Protein AF-I3UFJ5-F1 (afdb_monomer_lite)

pLDDT: mean 96.89, std 2.21, range [83.12, 98.62]

Organism: Advenella kashmirensis (strain DSM 17095 / LMG 22695 / WT001) (NCBI:txid1036672)

Foldseek 3Di:
DLVPDDPVVNVVVVVVVVVVVVVVVVVVVVVVVVVVVVCVVVVDDDDDDDLVVQQVVVVVVLVVQVVQLVPDVVSVVVSVVVVVVCVVVVSYD

Radius of gyration: 19.24 Å; chains: 1; bounding box: 40×33×44 Å

Sequence (93 aa):
MWDKLDPETQKILEQSVKDFGQDLAAKLQQADAAVAQKLEARGVQVIDWSAADRKKFRTAAIAVWQKYGDKNDLSRRAVDGQVQFLRSKGLIE

InterPro domains:
  IPR018389 TRAP transporter solute receptor DctP [PF03480] (1-68)
  IPR038404 TRAP transporter solute receptor DctP superfamily [G3DSA:3.40.190.170] (1-93)

Secondary structure (DSSP, 8-state):
-GGGS-HHHHHHHHHHHHHHHHHHHHHHHHHHHHHHHHHHHTTPPP----HHHHHHHHHHHHHHHHHHHTT-HHHHHHHHHHHHHHHHTTS--

Structure (mmCIF, N/CA/C/O backbone):
data_AF-I3UFJ5-F1
#
_entry.id   AF-I3UFJ5-F1
#
loop_
_atom_site.group_PDB
_atom_site.id
_atom_site.type_symbol
_atom_site.label_atom_id
_atom_site.label_alt_id
_atom_site.label_comp_id
_atom_site.label_asym_id
_atom_site.label_entity_id
_atom_site.label_seq_id
_atom_site.pdbx_PDB_ins_code
_atom_site.Cartn_x
_atom_site.Cartn_y
_atom_site.Cartn_z
_atom_site.occupancy
_atom_site.B_iso_or_equiv
_atom_site.auth_seq_id
_atom_site.auth_comp_id
_atom_site.auth_asym_id
_atom_site.auth_atom_id
_atom_site.pdbx_PDB_model_num
ATOM 1 N N . MET A 1 1 ? 7.876 6.881 -24.749 1.00 83.12 1 MET A N 1
ATOM 2 C CA . MET A 1 1 ? 8.291 8.164 -24.132 1.00 83.12 1 MET A CA 1
ATOM 3 C C . MET A 1 1 ? 9.342 7.924 -23.055 1.00 83.12 1 MET A C 1
ATOM 5 O O . MET A 1 1 ? 10.322 8.643 -23.072 1.00 83.12 1 MET A O 1
ATOM 9 N N . TRP A 1 2 ? 9.210 6.877 -22.228 1.00 95.19 2 TRP A N 1
ATOM 10 C CA . TRP A 1 2 ? 10.257 6.408 -21.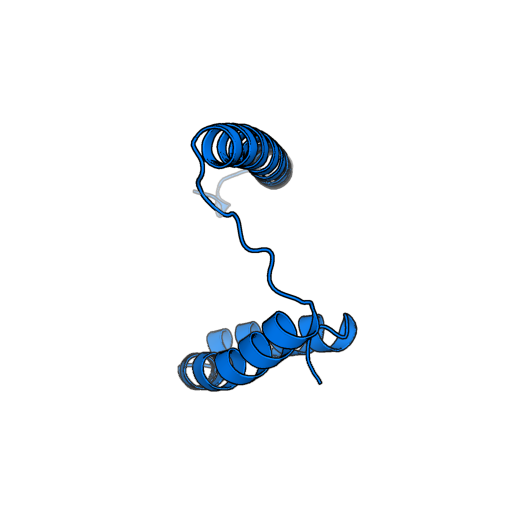304 1.00 95.19 2 TRP A CA 1
ATOM 11 C C . TRP A 1 2 ? 11.588 6.052 -21.991 1.00 95.19 2 TRP A C 1
ATOM 13 O O . TRP A 1 2 ? 12.617 6.630 -21.660 1.00 95.19 2 TRP A O 1
ATOM 23 N N . ASP A 1 3 ? 11.554 5.202 -23.025 1.00 96.62 3 ASP A N 1
ATOM 24 C CA . ASP A 1 3 ? 12.767 4.724 -23.727 1.00 96.62 3 ASP A CA 1
ATOM 25 C C . ASP A 1 3 ? 13.515 5.810 -24.519 1.00 96.62 3 ASP A C 1
ATOM 27 O O . ASP A 1 3 ? 14.546 5.542 -25.126 1.00 96.62 3 ASP A O 1
ATOM 31 N N . LYS A 1 4 ? 12.968 7.031 -24.570 1.00 97.25 4 LYS A N 1
ATOM 32 C CA . LYS A 1 4 ? 13.580 8.184 -25.245 1.00 97.25 4 LYS A CA 1
ATOM 33 C C . LYS A 1 4 ? 14.321 9.116 -24.281 1.00 97.25 4 LYS A C 1
ATOM 35 O O . LYS A 1 4 ? 14.964 10.048 -24.749 1.00 97.25 4 LYS A O 1
ATOM 40 N N . LEU A 1 5 ? 14.175 8.917 -22.972 1.00 96.94 5 LEU A N 1
ATOM 41 C CA . LEU A 1 5 ? 14.886 9.683 -21.952 1.00 96.94 5 LEU A CA 1
ATOM 42 C C . LEU A 1 5 ? 16.319 9.159 -21.826 1.00 96.94 5 LEU A C 1
ATOM 44 O O . LEU A 1 5 ? 16.548 7.956 -21.949 1.00 96.94 5 LEU A O 1
ATOM 48 N N . ASP A 1 6 ? 17.273 10.047 -21.561 1.00 98.12 6 ASP A N 1
ATOM 49 C CA . ASP A 1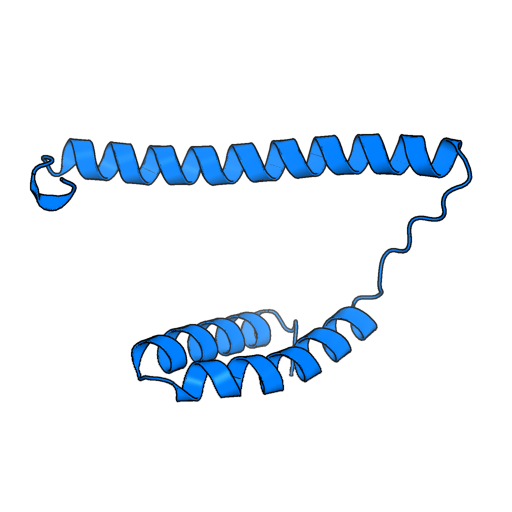 6 ? 18.625 9.630 -21.204 1.00 98.12 6 ASP A CA 1
ATOM 50 C C . ASP A 1 6 ? 18.642 8.957 -19.809 1.00 98.12 6 ASP A C 1
ATOM 52 O O . ASP A 1 6 ? 17.723 9.169 -19.004 1.00 98.12 6 ASP A O 1
ATOM 56 N N . PRO A 1 7 ? 19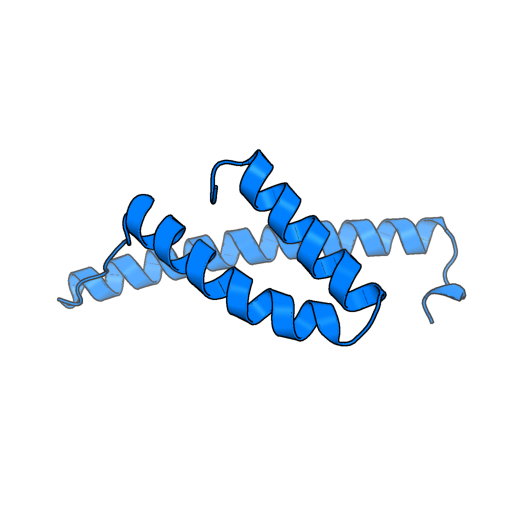.668 8.140 -19.497 1.00 98.06 7 PRO A N 1
ATOM 57 C CA . PRO A 1 7 ? 19.718 7.391 -18.241 1.00 98.06 7 PRO A CA 1
ATOM 58 C C . PRO A 1 7 ? 19.683 8.259 -16.976 1.00 98.06 7 PRO A C 1
ATOM 60 O O . PRO A 1 7 ? 19.168 7.819 -15.947 1.00 98.06 7 PRO A O 1
ATOM 63 N N . GLU A 1 8 ? 20.222 9.481 -17.026 1.00 98.06 8 GLU A N 1
ATOM 64 C CA . GLU A 1 8 ? 20.207 10.390 -15.880 1.00 98.06 8 GLU A CA 1
ATOM 65 C C . GLU A 1 8 ? 18.788 10.907 -15.635 1.00 98.06 8 GLU A C 1
ATOM 67 O O . GLU A 1 8 ? 18.286 10.825 -14.512 1.00 98.06 8 GLU A O 1
ATOM 72 N N . THR A 1 9 ? 18.090 11.322 -16.691 1.00 98.12 9 THR A N 1
ATOM 73 C CA . THR A 1 9 ? 16.689 11.749 -16.601 1.00 98.12 9 THR A CA 1
ATOM 74 C C . THR A 1 9 ? 15.757 10.612 -16.168 1.00 98.12 9 THR A C 1
ATOM 76 O O . THR A 1 9 ? 14.870 10.837 -15.342 1.00 98.12 9 THR A O 1
ATOM 79 N N . GLN A 1 10 ? 15.959 9.380 -16.656 1.00 98.44 10 GLN A N 1
ATOM 80 C CA . GLN A 1 10 ? 15.207 8.204 -16.184 1.00 98.44 10 GLN A CA 1
ATOM 81 C C . GLN A 1 10 ? 15.378 8.001 -14.674 1.00 98.44 10 GLN A C 1
ATOM 83 O O . GLN A 1 10 ? 14.390 7.855 -13.952 1.00 98.44 10 GLN A O 1
ATOM 88 N N . LYS A 1 11 ? 16.620 8.075 -14.183 1.00 98.31 11 LYS A N 1
ATOM 89 C CA . LYS A 1 11 ? 16.938 7.941 -12.757 1.00 98.31 11 LYS A CA 1
ATOM 90 C C . LYS A 1 11 ? 16.322 9.063 -11.917 1.00 98.31 11 LYS A C 1
ATOM 92 O O . LYS A 1 11 ? 15.791 8.796 -10.839 1.00 98.31 11 LYS A O 1
ATOM 97 N N . ILE A 1 12 ? 16.370 10.307 -12.399 1.00 98.38 12 ILE A N 1
ATOM 98 C CA . ILE A 1 12 ? 15.723 11.450 -1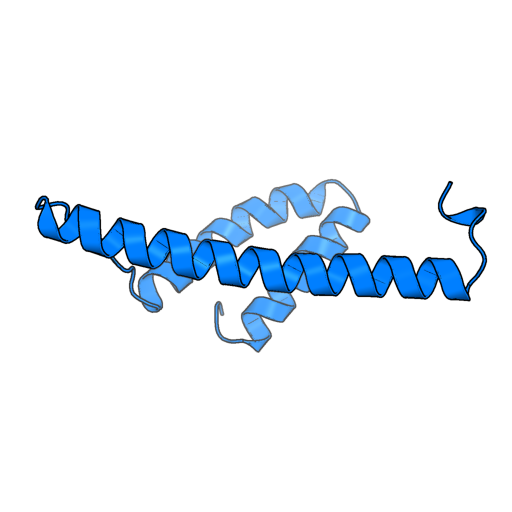1.736 1.00 98.38 12 ILE A CA 1
ATOM 99 C C . ILE A 1 12 ? 14.215 11.220 -11.645 1.00 98.38 12 ILE A C 1
ATOM 101 O O . ILE A 1 12 ? 13.626 11.455 -10.589 1.00 98.38 12 ILE A O 1
ATOM 105 N N . LEU A 1 13 ? 13.586 10.737 -12.719 1.00 97.88 13 LEU A N 1
ATOM 106 C CA . LEU A 1 13 ? 12.149 10.486 -12.741 1.00 97.88 13 LEU A CA 1
ATOM 107 C C . LEU A 1 13 ? 11.754 9.356 -11.779 1.00 97.88 13 LEU A C 1
ATOM 109 O O . LEU A 1 13 ? 10.812 9.526 -11.007 1.00 97.88 13 LEU A O 1
ATOM 113 N N . GLU A 1 14 ? 12.489 8.242 -11.764 1.00 98.19 14 GLU A N 1
ATOM 114 C CA . GLU A 1 14 ? 12.274 7.147 -10.804 1.00 98.19 14 GLU A CA 1
ATOM 115 C C . GLU A 1 14 ? 12.368 7.627 -9.356 1.00 98.19 14 GLU A C 1
ATOM 117 O O . GLU A 1 14 ? 11.480 7.344 -8.547 1.00 98.19 14 GLU A O 1
ATOM 122 N N . GLN A 1 15 ? 13.419 8.385 -9.034 1.00 98.56 15 GLN A N 1
ATOM 123 C CA . GLN A 1 15 ? 13.613 8.915 -7.689 1.00 98.56 15 GLN A CA 1
ATOM 124 C C . GLN A 1 15 ? 12.503 9.905 -7.320 1.00 98.56 15 GLN A C 1
ATOM 126 O O . GLN A 1 15 ? 11.928 9.799 -6.241 1.00 98.56 15 GLN A O 1
ATOM 131 N N . SER A 1 16 ? 12.122 10.791 -8.241 1.00 98.50 16 SER A N 1
ATOM 132 C CA . SER A 1 16 ? 11.054 11.772 -8.016 1.00 98.50 16 SER A CA 1
ATOM 133 C C . SER A 1 16 ? 9.707 11.102 -7.745 1.00 98.50 16 SER A C 1
ATOM 135 O O . SER A 1 16 ? 8.983 11.510 -6.841 1.00 98.50 16 SER A O 1
ATOM 137 N N . VAL A 1 17 ? 9.367 10.046 -8.493 1.00 98.31 17 VAL A N 1
ATOM 138 C CA . VAL A 1 17 ? 8.125 9.286 -8.274 1.00 98.31 17 VAL A CA 1
ATOM 139 C C . VAL A 1 17 ? 8.170 8.534 -6.944 1.00 98.31 17 VAL A C 1
ATOM 141 O O . VAL A 1 17 ? 7.160 8.474 -6.240 1.00 98.31 17 VAL A O 1
ATOM 144 N N . LYS A 1 18 ? 9.331 7.989 -6.566 1.00 98.44 18 LYS A N 1
ATOM 145 C CA . LYS A 1 18 ? 9.523 7.332 -5.269 1.00 98.44 18 LYS A CA 1
ATOM 146 C C . LYS A 1 18 ? 9.340 8.311 -4.108 1.00 98.44 18 LYS A C 1
ATOM 148 O O . LYS A 1 18 ? 8.587 8.002 -3.184 1.00 98.44 18 LYS A O 1
ATOM 153 N N . ASP A 1 19 ? 9.973 9.477 -4.180 1.00 98.62 19 ASP A N 1
ATOM 154 C CA . ASP A 1 19 ? 9.885 10.518 -3.152 1.00 98.62 19 ASP A CA 1
ATOM 155 C C . ASP A 1 19 ? 8.459 11.059 -3.047 1.00 98.62 19 ASP A C 1
ATOM 157 O O . ASP A 1 19 ? 7.907 11.158 -1.952 1.00 98.62 19 ASP A O 1
ATOM 161 N N . PHE A 1 20 ? 7.813 11.305 -4.190 1.00 98.56 20 PHE A N 1
ATOM 162 C CA . PHE A 1 20 ? 6.409 11.697 -4.234 1.00 98.56 20 PHE A CA 1
ATOM 163 C C . PHE A 1 20 ? 5.495 10.651 -3.586 1.00 98.56 20 PHE A C 1
ATOM 165 O O . PHE A 1 20 ? 4.614 11.004 -2.806 1.00 98.56 20 PHE A O 1
ATOM 172 N N . GLY A 1 21 ? 5.705 9.361 -3.866 1.00 98.38 21 GLY A N 1
ATOM 173 C CA . GLY A 1 21 ? 4.913 8.288 -3.263 1.00 98.38 21 GLY A CA 1
ATOM 174 C C . GLY A 1 21 ? 5.039 8.243 -1.737 1.00 98.38 21 GLY A C 1
ATOM 175 O O . GLY A 1 21 ? 4.044 8.039 -1.041 1.00 98.38 21 GLY A O 1
ATOM 176 N N . GLN A 1 22 ? 6.245 8.473 -1.211 1.00 98.44 22 GLN A N 1
ATOM 177 C CA . GLN A 1 22 ? 6.495 8.529 0.231 1.00 98.44 22 GLN A CA 1
ATOM 178 C C . GLN A 1 22 ? 5.866 9.769 0.878 1.00 98.44 22 GLN A C 1
ATOM 180 O O . GLN A 1 22 ? 5.195 9.647 1.904 1.00 98.44 22 GLN A O 1
ATOM 185 N N . ASP A 1 23 ? 6.033 10.940 0.261 1.00 98.62 23 ASP A N 1
ATOM 186 C CA . ASP A 1 23 ? 5.440 12.199 0.722 1.00 98.62 23 ASP A CA 1
ATOM 187 C C . ASP A 1 23 ? 3.907 12.132 0.725 1.00 98.62 23 ASP A C 1
ATOM 189 O O . ASP A 1 23 ? 3.262 12.488 1.713 1.00 98.62 23 ASP A O 1
ATOM 193 N N . LEU A 1 24 ? 3.310 11.594 -0.342 1.00 98.56 24 LEU A N 1
ATOM 194 C CA . LEU A 1 24 ? 1.865 11.420 -0.438 1.00 98.56 24 LEU A CA 1
ATOM 195 C C . LEU A 1 24 ? 1.335 10.495 0.664 1.00 98.56 24 LEU A C 1
ATOM 197 O O . LEU A 1 24 ? 0.355 10.838 1.322 1.00 98.56 24 LEU A O 1
ATOM 201 N N . ALA A 1 25 ? 1.985 9.351 0.897 1.00 98.38 25 ALA A N 1
ATOM 202 C CA . ALA A 1 25 ? 1.581 8.423 1.952 1.00 98.38 25 ALA A CA 1
ATOM 203 C C . ALA A 1 25 ? 1.632 9.079 3.343 1.00 98.38 25 ALA A C 1
ATOM 205 O O . ALA A 1 25 ? 0.687 8.942 4.121 1.00 98.38 25 ALA A O 1
ATOM 206 N N . ALA A 1 26 ? 2.691 9.841 3.636 1.00 98.38 26 ALA A N 1
ATOM 207 C CA . ALA A 1 26 ? 2.832 10.553 4.904 1.00 98.38 26 ALA A CA 1
ATOM 208 C C . ALA A 1 26 ? 1.75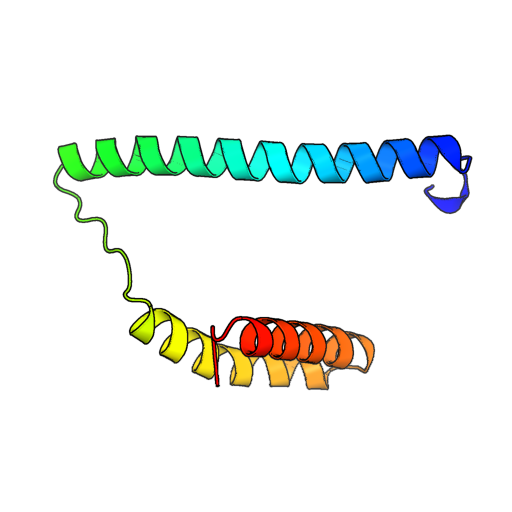4 11.635 5.086 1.00 98.38 26 ALA A C 1
ATOM 210 O O . ALA A 1 26 ? 1.127 11.719 6.146 1.00 98.38 26 ALA A O 1
ATOM 211 N N . LYS A 1 27 ? 1.490 12.430 4.041 1.00 98.62 27 LYS A N 1
ATOM 212 C CA . LYS A 1 27 ? 0.452 13.471 4.056 1.00 98.62 27 LYS A CA 1
ATOM 213 C C . LYS A 1 27 ? -0.942 12.890 4.258 1.00 98.62 27 LYS A C 1
ATOM 215 O O . LYS A 1 27 ? -1.703 13.419 5.066 1.00 98.62 27 LYS A O 1
ATOM 220 N N . LEU A 1 28 ? -1.266 11.800 3.561 1.00 98.50 28 LEU A N 1
ATOM 221 C CA . LEU A 1 28 ? -2.546 11.110 3.726 1.00 98.50 28 LEU A CA 1
ATOM 222 C C . LEU A 1 28 ? -2.689 10.553 5.142 1.00 98.50 28 LEU A C 1
ATOM 224 O O . LEU A 1 28 ? -3.695 10.817 5.788 1.00 98.50 28 LEU A O 1
ATOM 228 N N . GLN A 1 29 ? -1.656 9.897 5.676 1.00 97.88 29 GLN A N 1
ATOM 229 C CA . GLN A 1 29 ? -1.683 9.382 7.046 1.00 97.88 29 GLN A CA 1
ATOM 230 C C . GLN A 1 29 ? -1.930 10.494 8.082 1.00 97.88 29 GLN A C 1
ATOM 232 O O . GLN A 1 29 ? -2.708 10.307 9.018 1.00 97.88 29 GLN A O 1
ATOM 237 N N . GLN A 1 30 ? -1.300 11.662 7.918 1.00 98.31 30 GLN A N 1
ATOM 238 C CA . GLN A 1 30 ? -1.522 12.810 8.800 1.00 98.31 30 GLN A CA 1
ATOM 239 C C . GLN A 1 30 ? -2.950 13.365 8.673 1.00 98.31 30 GLN A C 1
ATOM 241 O O . GLN A 1 30 ? -3.588 13.668 9.685 1.00 98.31 30 GLN A O 1
ATOM 246 N N . ALA A 1 31 ? -3.450 13.504 7.443 1.00 98.31 31 ALA A N 1
ATOM 247 C CA . ALA A 1 31 ? -4.794 14.006 7.180 1.00 98.31 31 ALA A CA 1
ATOM 248 C C . ALA A 1 31 ? -5.869 13.065 7.744 1.00 98.31 31 ALA A C 1
ATOM 250 O O . ALA A 1 31 ? -6.782 13.526 8.433 1.00 98.31 31 ALA A O 1
ATOM 251 N N . ASP A 1 32 ? -5.720 11.757 7.527 1.00 97.50 32 ASP A N 1
ATOM 252 C CA . ASP A 1 32 ? -6.634 10.729 8.024 1.00 97.50 32 ASP A CA 1
ATOM 253 C C . ASP A 1 32 ? -6.670 10.712 9.556 1.00 97.50 32 ASP A C 1
ATOM 255 O O . ASP A 1 32 ? -7.752 10.693 10.146 1.00 97.50 32 ASP A O 1
ATOM 259 N N . ALA A 1 33 ? -5.514 10.819 10.222 1.00 96.31 33 ALA A N 1
ATOM 260 C CA . ALA A 1 33 ? -5.446 10.902 11.682 1.00 96.31 33 ALA A CA 1
ATOM 261 C C . ALA A 1 33 ? -6.161 12.152 12.231 1.00 96.31 33 ALA A C 1
ATOM 263 O O . ALA A 1 33 ? -6.908 12.066 13.208 1.00 96.31 33 ALA A O 1
ATOM 264 N N . ALA A 1 34 ? -5.989 13.309 11.583 1.00 97.56 34 ALA A N 1
ATOM 265 C CA . ALA A 1 34 ? -6.669 14.542 11.979 1.00 97.56 34 ALA A CA 1
ATOM 266 C C . ALA A 1 34 ? -8.193 14.459 11.782 1.00 97.56 34 ALA A C 1
ATOM 268 O O . ALA A 1 34 ? -8.958 15.032 12.562 1.00 97.56 34 ALA A O 1
ATOM 269 N N . VAL A 1 35 ? -8.658 13.759 10.743 1.00 97.56 35 VAL A N 1
ATOM 270 C CA . VAL A 1 35 ? -10.089 13.519 10.515 1.00 97.56 35 VAL A CA 1
ATOM 271 C C . VAL A 1 35 ? -10.646 12.525 11.531 1.00 97.56 35 VAL A C 1
ATOM 273 O O . VAL A 1 35 ? -11.713 12.792 12.083 1.00 97.56 35 VAL A O 1
ATOM 276 N N . ALA A 1 36 ? -9.931 11.439 11.832 1.00 96.75 36 ALA A N 1
ATOM 277 C CA . ALA A 1 36 ? -10.337 10.459 12.838 1.00 96.75 36 ALA A CA 1
ATOM 278 C C . ALA A 1 36 ? -10.606 11.129 14.196 1.00 96.75 36 ALA A C 1
ATOM 280 O O . ALA A 1 36 ? -11.700 10.984 14.735 1.00 96.75 36 ALA A O 1
ATOM 281 N N . GLN A 1 37 ? -9.693 11.986 14.668 1.00 96.44 37 GLN A N 1
ATOM 282 C CA . GLN A 1 37 ? -9.873 12.751 15.911 1.00 96.44 37 GLN A CA 1
ATOM 283 C C . GLN A 1 37 ? -11.123 13.649 15.889 1.00 96.44 37 GLN A C 1
ATOM 285 O O . GLN A 1 37 ? -11.860 13.741 16.872 1.00 96.44 37 GLN A O 1
ATOM 290 N N . LYS A 1 38 ? -11.403 14.311 14.757 1.00 97.88 38 LYS A N 1
ATOM 291 C CA . LYS A 1 38 ? -12.612 15.142 14.598 1.00 97.88 38 LYS A CA 1
ATOM 292 C C . LYS A 1 38 ? -13.889 14.307 14.599 1.00 97.88 38 LYS A C 1
ATOM 294 O O . LYS A 1 38 ? -14.921 14.781 15.067 1.00 97.88 38 LYS A O 1
ATOM 299 N N . LEU A 1 39 ? -13.848 13.105 14.031 1.00 97.56 39 LEU A N 1
ATOM 300 C CA . LEU A 1 39 ? -14.982 12.185 14.005 1.00 97.56 39 LEU A CA 1
ATOM 301 C C . LEU A 1 39 ? -15.264 11.631 15.405 1.00 97.56 39 LEU A C 1
ATOM 303 O O . LEU A 1 39 ? -16.420 11.640 15.827 1.00 97.56 39 LEU A O 1
ATOM 307 N N . GLU A 1 40 ? -14.228 11.264 16.156 1.00 97.06 40 GLU A N 1
ATOM 308 C CA . GLU A 1 40 ? -14.349 10.841 17.556 1.00 97.06 40 GLU A CA 1
ATOM 309 C C . GLU A 1 40 ? -14.963 11.939 18.431 1.00 97.06 40 GLU A C 1
ATOM 311 O O . GLU A 1 40 ? -15.921 11.685 19.159 1.00 97.06 40 GLU A O 1
ATOM 316 N N . ALA A 1 41 ? -14.515 13.191 18.279 1.00 97.19 41 ALA A N 1
ATOM 317 C CA . ALA A 1 41 ? -15.106 14.341 18.971 1.00 97.19 41 ALA A CA 1
ATOM 318 C C . ALA A 1 41 ? -16.589 14.579 18.615 1.00 97.19 41 ALA A C 1
ATOM 320 O O . ALA A 1 41 ? -17.315 15.232 19.363 1.00 97.19 41 ALA A O 1
ATOM 321 N N . ARG A 1 42 ? -17.053 14.045 17.479 1.00 97.94 42 ARG A N 1
ATOM 322 C CA . ARG A 1 42 ? -18.456 14.075 17.032 1.00 97.94 42 ARG A CA 1
ATOM 323 C C . ARG A 1 42 ? -19.236 12.813 17.417 1.00 97.94 42 ARG A C 1
ATOM 325 O O . ARG A 1 42 ? -20.366 12.648 16.963 1.00 97.94 42 ARG A O 1
ATOM 332 N N . GLY A 1 43 ? -18.653 11.933 18.229 1.00 97.88 43 GLY A N 1
ATOM 333 C CA . GLY A 1 43 ? -19.283 10.704 18.708 1.00 97.88 43 GLY A CA 1
ATOM 334 C C . GLY A 1 43 ? -19.193 9.517 17.745 1.00 97.88 43 GLY A C 1
ATOM 335 O O . GLY A 1 43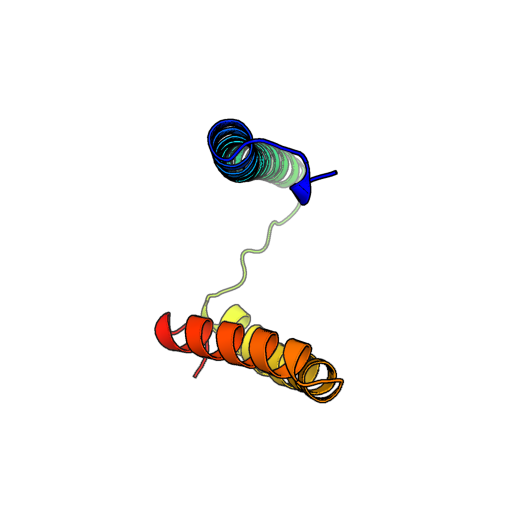 ? -19.877 8.520 17.959 1.00 97.88 43 GLY A O 1
ATOM 336 N N . VAL A 1 44 ? -18.376 9.591 16.689 1.00 98.06 44 VAL A N 1
ATOM 337 C CA . VAL A 1 44 ? -18.115 8.438 15.814 1.00 98.06 44 VAL A CA 1
ATOM 338 C C . VAL A 1 44 ? -17.078 7.533 16.467 1.00 98.06 44 VAL A C 1
ATOM 340 O O . VAL A 1 44 ? -15.990 7.979 16.817 1.00 98.06 44 VAL A O 1
ATOM 343 N N . GLN A 1 45 ? -17.383 6.244 16.574 1.00 96.56 45 GLN A N 1
ATOM 344 C CA . GLN A 1 45 ? -16.420 5.252 17.035 1.00 96.56 45 GLN A CA 1
ATOM 345 C C . GLN A 1 45 ? -15.506 4.814 15.883 1.00 96.56 45 GLN A C 1
ATOM 347 O O . GLN A 1 45 ? -15.965 4.197 14.920 1.00 96.56 45 GLN A O 1
ATOM 352 N N . VAL A 1 46 ? -14.205 5.085 15.998 1.00 93.44 46 VAL A N 1
ATOM 353 C CA . VAL A 1 46 ? -13.183 4.547 15.089 1.00 93.44 46 VAL A CA 1
ATOM 354 C C . VAL A 1 46 ? -12.712 3.196 15.629 1.00 93.44 46 VAL A C 1
ATOM 356 O O . VAL A 1 46 ? -12.264 3.094 16.768 1.00 93.44 46 VAL A O 1
ATOM 359 N N . ILE A 1 47 ? -12.840 2.135 14.828 1.00 94.19 47 ILE A N 1
ATOM 360 C CA . ILE A 1 47 ? -12.477 0.771 15.241 1.00 94.19 47 ILE A CA 1
ATOM 361 C C . ILE A 1 47 ? -11.155 0.374 14.584 1.00 94.19 47 ILE A C 1
ATOM 363 O O . ILE A 1 47 ? -11.103 0.136 13.377 1.00 94.19 47 ILE A O 1
ATOM 367 N N . ASP A 1 48 ? -10.102 0.235 15.392 1.00 92.38 48 ASP A N 1
ATOM 368 C CA . ASP A 1 48 ? -8.832 -0.351 14.960 1.00 92.38 48 ASP A CA 1
ATOM 369 C C . ASP A 1 48 ? -8.872 -1.880 15.103 1.00 92.38 48 ASP A C 1
ATOM 371 O O . ASP A 1 48 ? -8.973 -2.423 16.204 1.00 92.38 48 ASP A O 1
ATOM 375 N N . TRP A 1 49 ? -8.833 -2.600 13.981 1.00 95.69 49 TRP A N 1
ATOM 376 C CA . TRP A 1 49 ? -8.874 -4.062 14.004 1.00 95.69 49 TRP A CA 1
ATOM 377 C C . TRP A 1 49 ? -7.595 -4.651 14.592 1.00 95.69 49 TRP A C 1
ATOM 379 O O . TRP A 1 49 ? -6.478 -4.265 14.233 1.00 95.69 49 TRP A O 1
ATOM 389 N N . SER A 1 50 ? -7.769 -5.679 15.422 1.00 96.88 50 SER A N 1
ATOM 390 C CA . SER A 1 50 ? -6.654 -6.399 16.022 1.00 96.88 50 SER A CA 1
ATOM 391 C C . SER A 1 50 ? -5.730 -7.005 14.956 1.00 96.88 50 SER A C 1
ATOM 393 O O . SER A 1 50 ? -6.136 -7.322 13.830 1.00 96.88 50 SER A O 1
ATOM 395 N N . ALA A 1 51 ? -4.465 -7.227 15.317 1.00 95.50 51 ALA A N 1
ATOM 396 C CA . ALA A 1 51 ? -3.522 -7.922 14.443 1.00 95.50 51 ALA A CA 1
ATOM 397 C C . ALA A 1 51 ? -4.022 -9.329 14.055 1.00 95.50 51 ALA A C 1
ATOM 399 O O . ALA A 1 51 ? -3.835 -9.751 12.913 1.00 95.50 51 ALA A O 1
ATOM 400 N N . ALA A 1 52 ? -4.705 -10.022 14.974 1.00 95.44 52 ALA A N 1
ATOM 401 C CA . ALA A 1 52 ? -5.280 -11.342 14.736 1.00 95.44 52 ALA A CA 1
ATOM 402 C C . ALA A 1 52 ? -6.411 -11.298 13.698 1.00 95.44 52 ALA A C 1
ATOM 404 O O . ALA A 1 52 ? -6.440 -12.128 12.790 1.00 95.44 52 ALA A O 1
ATOM 405 N N . ASP A 1 53 ? -7.305 -10.311 13.774 1.00 97.12 53 ASP A N 1
ATOM 406 C CA . ASP A 1 53 ? -8.406 -10.181 12.813 1.00 97.12 53 ASP A CA 1
ATOM 407 C C . ASP A 1 53 ? -7.901 -9.761 11.434 1.00 97.12 53 ASP A C 1
ATOM 409 O O . ASP A 1 53 ? -8.314 -10.326 10.420 1.00 97.12 53 ASP A O 1
ATOM 413 N N . ARG A 1 54 ? -6.905 -8.867 11.379 1.00 97.06 54 ARG A N 1
ATOM 414 C CA . ARG A 1 54 ? -6.196 -8.542 10.132 1.00 97.06 54 ARG A CA 1
ATOM 415 C C . ARG A 1 54 ? -5.511 -9.768 9.529 1.00 97.06 54 ARG A C 1
ATOM 417 O O . ARG A 1 54 ? -5.562 -9.941 8.315 1.00 97.06 54 ARG A O 1
ATOM 424 N N . LYS A 1 55 ? -4.886 -10.628 10.345 1.00 96.06 55 LYS A N 1
ATOM 425 C CA . LYS A 1 55 ? -4.264 -11.881 9.881 1.00 96.06 55 LYS A CA 1
ATOM 426 C C . LYS A 1 55 ? -5.311 -12.832 9.296 1.00 96.06 55 LYS A C 1
ATOM 428 O O . LYS A 1 55 ? -5.137 -13.272 8.164 1.00 96.06 55 LYS A O 1
ATOM 433 N N . LYS A 1 56 ? -6.432 -13.064 9.993 1.00 95.75 56 LYS A N 1
ATOM 434 C CA . LYS A 1 56 ? -7.564 -13.862 9.474 1.00 95.75 56 LYS A CA 1
ATOM 435 C C . LYS A 1 56 ? -8.068 -13.322 8.133 1.00 95.75 56 LYS A C 1
ATOM 437 O O . LYS A 1 56 ? -8.239 -14.087 7.186 1.00 95.75 56 LYS A O 1
ATOM 442 N N . PHE A 1 57 ? -8.258 -12.005 8.040 1.00 96.25 57 PHE A N 1
ATOM 443 C CA . PHE A 1 57 ? -8.712 -11.355 6.813 1.00 96.25 57 PHE A CA 1
ATOM 444 C C . PHE A 1 57 ? -7.714 -11.536 5.663 1.00 96.25 57 PHE A C 1
ATOM 446 O O . PHE A 1 57 ? -8.112 -11.929 4.569 1.00 96.25 57 PHE A O 1
ATOM 453 N N . ARG A 1 58 ? -6.413 -11.312 5.904 1.00 96.56 58 ARG A N 1
ATOM 454 C CA . ARG A 1 58 ? -5.368 -11.533 4.890 1.00 96.56 58 ARG A CA 1
ATOM 455 C C . ARG A 1 58 ? -5.349 -12.979 4.404 1.00 96.56 58 ARG A C 1
ATOM 457 O O . ARG A 1 58 ? -5.295 -13.195 3.199 1.00 96.56 58 ARG A O 1
ATOM 464 N N . THR A 1 59 ? -5.452 -13.955 5.306 1.00 93.81 59 THR A N 1
ATOM 465 C CA . THR A 1 59 ? -5.507 -15.377 4.934 1.00 93.81 59 THR A CA 1
ATOM 466 C C . THR A 1 59 ? -6.686 -15.671 4.004 1.00 93.81 59 THR A C 1
ATOM 468 O O . THR A 1 59 ? -6.507 -16.331 2.983 1.00 93.81 59 THR A O 1
ATOM 471 N N . ALA A 1 60 ? -7.874 -15.130 4.293 1.00 95.31 60 ALA A N 1
ATOM 472 C CA . ALA A 1 60 ? -9.034 -15.274 3.412 1.00 95.31 60 ALA A CA 1
ATOM 473 C C . ALA A 1 60 ? -8.842 -14.553 2.062 1.00 95.31 60 ALA A C 1
ATOM 475 O O . ALA A 1 60 ? -9.188 -15.092 1.010 1.00 95.31 60 ALA A O 1
ATOM 476 N N . ALA A 1 61 ? -8.254 -13.354 2.073 1.00 96.25 61 ALA A N 1
ATOM 477 C CA . ALA A 1 61 ? -8.002 -12.568 0.867 1.00 96.25 61 ALA A CA 1
ATOM 478 C C . ALA A 1 61 ? -7.028 -13.261 -0.099 1.00 96.25 61 ALA A C 1
ATOM 480 O O . ALA A 1 61 ? -7.222 -13.186 -1.311 1.00 96.25 61 ALA A O 1
ATOM 481 N N . ILE A 1 62 ? -6.033 -13.995 0.407 1.00 96.06 62 ILE A N 1
ATOM 482 C CA . ILE A 1 62 ? -5.068 -14.721 -0.434 1.00 96.06 62 ILE A CA 1
ATOM 483 C C . ILE A 1 62 ? -5.753 -15.756 -1.323 1.00 96.06 62 ILE A C 1
ATOM 485 O O . ILE A 1 62 ? -5.393 -15.869 -2.492 1.00 96.06 62 ILE A O 1
ATOM 489 N N . ALA A 1 63 ? -6.785 -16.445 -0.830 1.00 93.50 63 ALA A N 1
ATOM 490 C CA . ALA A 1 63 ? -7.559 -17.374 -1.654 1.00 93.50 63 ALA A CA 1
ATOM 491 C C . ALA A 1 63 ? -8.252 -16.663 -2.831 1.00 93.50 63 ALA A C 1
ATOM 493 O O . ALA A 1 63 ? -8.433 -17.239 -3.902 1.00 93.50 63 ALA A O 1
ATOM 494 N N . VAL A 1 64 ? -8.627 -15.391 -2.659 1.00 96.31 64 VAL A N 1
ATOM 495 C CA . VAL A 1 64 ? -9.146 -14.559 -3.752 1.00 96.31 64 VAL A CA 1
ATOM 496 C C . VAL A 1 64 ? -8.013 -14.145 -4.687 1.00 96.31 64 VAL A C 1
ATOM 498 O O . VAL A 1 64 ? -8.172 -14.255 -5.899 1.00 96.31 64 VAL A O 1
ATOM 501 N N . TRP A 1 65 ? -6.866 -13.714 -4.158 1.00 97.12 65 TRP A N 1
ATOM 502 C CA . TRP A 1 65 ? -5.714 -13.295 -4.963 1.00 97.12 65 TRP A CA 1
ATOM 503 C C . TRP A 1 65 ? -5.166 -14.423 -5.833 1.00 97.12 65 TRP A C 1
ATOM 505 O O . TRP A 1 65 ? -4.834 -14.180 -6.988 1.00 97.12 65 TRP A O 1
ATOM 515 N N . GLN A 1 66 ? -5.148 -15.659 -5.332 1.00 95.69 66 GLN A N 1
ATOM 516 C CA . GLN A 1 66 ? -4.721 -16.836 -6.094 1.00 95.69 66 GLN A CA 1
ATOM 517 C C . GLN A 1 66 ? -5.535 -17.016 -7.381 1.00 95.69 66 GLN A C 1
ATOM 519 O O . GLN A 1 66 ? -4.948 -17.235 -8.435 1.00 95.69 66 GLN A O 1
ATOM 524 N N . LYS A 1 67 ? -6.852 -16.759 -7.351 1.00 96.88 67 LYS A N 1
ATOM 525 C CA . LYS A 1 67 ? -7.697 -16.782 -8.562 1.00 96.88 67 LYS A CA 1
ATOM 526 C C . LYS A 1 67 ? -7.255 -15.764 -9.619 1.00 96.88 67 LYS A C 1
ATOM 528 O O . LYS A 1 67 ? -7.472 -15.972 -10.809 1.00 96.88 67 LYS A O 1
ATOM 533 N N . TYR A 1 68 ? -6.673 -14.639 -9.200 1.00 96.06 68 TYR A N 1
ATOM 534 C CA . TYR A 1 68 ? -6.079 -13.661 -10.115 1.00 96.06 68 TYR A CA 1
ATOM 535 C C . TYR A 1 68 ? -4.671 -14.071 -10.547 1.00 96.06 68 TYR A C 1
ATOM 537 O O . TYR A 1 68 ? -4.313 -13.852 -11.702 1.00 96.06 68 TYR A O 1
ATOM 545 N N . GLY A 1 69 ? -3.908 -14.703 -9.654 1.00 97.38 69 GLY A N 1
ATOM 546 C CA . GLY A 1 69 ? -2.618 -15.311 -9.967 1.00 97.38 69 GLY A CA 1
ATOM 547 C C . GLY A 1 69 ? -2.722 -16.363 -11.073 1.00 97.38 69 GLY A C 1
ATOM 548 O O . GLY A 1 69 ? -1.870 -16.417 -11.953 1.00 97.38 69 GLY A O 1
ATOM 549 N N . ASP A 1 70 ? -3.815 -17.123 -11.110 1.00 97.31 70 ASP A N 1
ATOM 550 C CA . ASP A 1 70 ? -4.048 -18.160 -12.120 1.00 97.31 70 ASP A CA 1
ATOM 551 C C . ASP A 1 70 ? -4.316 -17.620 -13.539 1.00 97.31 70 ASP A C 1
ATOM 553 O O . ASP A 1 70 ? -4.351 -18.399 -14.489 1.00 97.31 70 ASP A O 1
ATOM 557 N N . LYS A 1 71 ? -4.482 -16.301 -13.724 1.00 97.44 71 LYS A N 1
ATOM 558 C CA . LYS A 1 71 ? -4.817 -15.719 -15.037 1.00 97.44 71 LYS A CA 1
ATOM 559 C C . LYS A 1 71 ? -3.664 -15.727 -16.041 1.00 97.44 71 LYS A C 1
ATOM 561 O O . LYS A 1 71 ? -3.925 -15.767 -17.239 1.00 97.44 71 LYS A O 1
ATOM 566 N N . ASN A 1 72 ? -2.420 -15.589 -15.580 1.00 97.94 72 ASN A N 1
ATOM 567 C CA . ASN A 1 72 ? -1.204 -15.654 -16.401 1.00 97.94 72 ASN A CA 1
ATOM 568 C C . ASN A 1 72 ? 0.052 -15.651 -15.516 1.00 97.94 72 ASN A C 1
ATOM 570 O O . ASN A 1 72 ? -0.003 -15.284 -14.342 1.00 97.94 72 ASN A O 1
ATOM 574 N N . ASP A 1 73 ? 1.197 -15.977 -16.111 1.00 98.19 73 ASP A N 1
ATOM 575 C CA . ASP A 1 73 ? 2.479 -16.105 -15.409 1.00 98.19 73 ASP A CA 1
ATOM 576 C C . ASP A 1 73 ? 2.926 -14.823 -14.695 1.00 98.19 73 ASP A C 1
ATOM 578 O O . ASP A 1 73 ? 3.465 -14.881 -13.589 1.00 98.19 73 ASP A O 1
ATOM 582 N N . LEU A 1 74 ? 2.669 -13.648 -15.283 1.00 97.94 74 LEU A N 1
ATOM 583 C CA . LEU A 1 74 ? 3.006 -12.368 -14.650 1.00 97.94 74 LEU A CA 1
ATOM 584 C C . LEU A 1 74 ? 2.156 -12.121 -13.401 1.00 97.94 74 LEU A C 1
ATOM 586 O O . LEU A 1 74 ? 2.664 -11.653 -12.382 1.00 97.94 74 LEU A O 1
ATOM 590 N N . SER A 1 75 ? 0.875 -12.479 -13.465 1.00 97.94 75 SER A N 1
ATOM 591 C CA . SER A 1 75 ? -0.061 -12.355 -12.347 1.00 97.94 75 SER A CA 1
ATOM 592 C C . SER A 1 75 ? 0.291 -13.342 -11.238 1.00 97.94 75 SER A C 1
ATOM 594 O O . SER A 1 75 ? 0.326 -12.952 -10.071 1.00 97.94 75 SER A O 1
ATOM 596 N N . ARG A 1 76 ? 0.638 -14.588 -11.594 1.00 98.31 76 ARG A N 1
ATOM 597 C CA . ARG A 1 76 ? 1.140 -15.600 -10.654 1.00 98.31 76 ARG A CA 1
ATOM 598 C C . ARG A 1 76 ? 2.372 -15.091 -9.919 1.00 98.31 76 ARG A C 1
ATOM 600 O O . ARG A 1 76 ? 2.376 -15.043 -8.694 1.00 98.31 76 ARG A O 1
ATOM 607 N N . ARG A 1 77 ? 3.371 -14.602 -10.661 1.00 98.25 77 ARG A N 1
ATOM 608 C CA . ARG A 1 77 ? 4.609 -14.058 -10.088 1.00 98.25 77 ARG A CA 1
ATOM 609 C C . ARG A 1 77 ? 4.347 -12.895 -9.125 1.00 98.25 77 ARG A C 1
ATOM 611 O O . ARG A 1 77 ? 4.998 -12.818 -8.084 1.00 98.25 77 ARG A O 1
ATOM 618 N N . ALA A 1 78 ? 3.415 -12.000 -9.453 1.00 97.94 78 ALA A N 1
ATOM 619 C CA . ALA A 1 78 ? 3.059 -10.881 -8.582 1.00 97.94 78 ALA A CA 1
ATOM 620 C C . ALA A 1 78 ? 2.392 -11.351 -7.277 1.00 97.94 78 ALA A C 1
ATOM 622 O O . ALA A 1 78 ? 2.798 -10.923 -6.195 1.00 97.94 78 ALA A O 1
ATOM 623 N N . VAL A 1 79 ? 1.405 -12.249 -7.371 1.00 97.94 79 VAL A N 1
ATOM 624 C CA . VAL A 1 79 ? 0.685 -12.783 -6.204 1.00 97.94 79 VAL A CA 1
ATOM 625 C C . VAL A 1 79 ? 1.621 -13.594 -5.310 1.00 97.94 79 VAL A C 1
ATOM 627 O O . VAL A 1 79 ? 1.672 -13.346 -4.107 1.00 97.94 79 VAL A O 1
ATOM 630 N N . ASP A 1 80 ? 2.413 -14.500 -5.883 1.00 97.81 80 ASP A N 1
ATOM 631 C CA . ASP A 1 80 ? 3.333 -15.350 -5.123 1.00 97.81 80 ASP A CA 1
ATOM 632 C C . ASP A 1 80 ? 4.387 -14.518 -4.384 1.00 97.81 80 ASP A C 1
ATOM 634 O O . ASP A 1 80 ? 4.639 -14.748 -3.199 1.00 97.81 80 ASP A O 1
ATOM 638 N N . GLY A 1 81 ? 4.943 -13.491 -5.038 1.00 98.00 81 GLY A N 1
ATOM 639 C CA . GLY A 1 81 ? 5.894 -12.574 -4.410 1.00 98.00 81 GLY A CA 1
ATOM 640 C C . GLY A 1 81 ? 5.287 -11.799 -3.236 1.00 98.00 81 GLY A C 1
ATOM 641 O O . GLY A 1 81 ? 5.910 -11.675 -2.179 1.00 98.00 81 GLY A O 1
ATOM 642 N N . GLN A 1 82 ? 4.047 -11.321 -3.377 1.00 97.25 82 GLN A N 1
ATOM 643 C CA . GLN A 1 82 ? 3.337 -10.637 -2.291 1.00 97.25 82 GLN A CA 1
ATOM 644 C C . GLN A 1 82 ? 3.032 -11.582 -1.124 1.00 97.25 82 GLN A C 1
ATOM 646 O O . GLN A 1 82 ? 3.251 -11.219 0.032 1.00 97.25 82 GLN A O 1
ATOM 651 N N . VAL A 1 83 ? 2.578 -12.807 -1.404 1.00 97.19 83 VAL A N 1
ATOM 652 C CA . VAL A 1 83 ? 2.319 -13.826 -0.376 1.00 97.19 83 VAL A CA 1
ATOM 653 C C . VAL A 1 83 ? 3.610 -14.189 0.358 1.00 97.19 83 VAL A C 1
ATOM 655 O O . VAL A 1 83 ? 3.628 -14.215 1.588 1.00 97.19 83 VAL A O 1
ATOM 658 N N . GLN A 1 84 ? 4.713 -14.401 -0.362 1.00 98.00 84 GLN A N 1
ATOM 659 C CA . GLN A 1 84 ? 6.016 -14.670 0.246 1.00 98.00 84 GLN A CA 1
ATOM 660 C C . GLN A 1 84 ? 6.463 -13.519 1.156 1.00 98.00 84 GLN A C 1
ATOM 662 O O . GLN A 1 84 ? 6.915 -13.755 2.278 1.00 98.00 84 GLN A O 1
ATOM 667 N N . PHE A 1 85 ? 6.301 -12.272 0.709 1.00 97.62 85 PHE A N 1
ATOM 668 C CA . PHE A 1 85 ? 6.632 -11.106 1.521 1.00 97.62 85 PHE A CA 1
ATOM 669 C C . PHE A 1 85 ? 5.793 -11.049 2.804 1.00 97.62 85 PHE A C 1
ATOM 671 O O . PHE A 1 85 ? 6.350 -10.894 3.892 1.00 97.62 85 PHE A O 1
ATOM 678 N N . LEU A 1 86 ? 4.475 -11.237 2.712 1.00 96.94 86 LEU A N 1
ATOM 679 C CA . LEU A 1 86 ? 3.592 -11.238 3.880 1.00 96.94 86 LEU A CA 1
ATOM 680 C C . LEU A 1 86 ? 3.958 -12.345 4.883 1.00 96.94 86 LEU A C 1
ATOM 682 O O . LEU A 1 86 ? 3.987 -12.068 6.085 1.00 96.94 86 LEU A O 1
ATOM 686 N N . ARG A 1 87 ? 4.305 -13.552 4.407 1.00 96.56 87 ARG A N 1
ATOM 687 C CA . ARG A 1 87 ? 4.836 -14.644 5.249 1.00 96.56 87 ARG A CA 1
ATOM 688 C C . ARG A 1 87 ? 6.126 -14.243 5.945 1.00 96.56 87 ARG A C 1
ATOM 690 O O . ARG A 1 87 ? 6.236 -14.381 7.157 1.00 96.56 87 ARG A O 1
ATOM 697 N N . SER A 1 88 ? 7.072 -13.658 5.208 1.00 97.69 88 SER A N 1
ATOM 698 C CA . SER A 1 88 ? 8.355 -13.213 5.774 1.00 97.69 88 SER A CA 1
ATOM 699 C C . SER A 1 88 ? 8.205 -12.159 6.880 1.00 97.69 88 SER A C 1
ATOM 701 O O . SER A 1 88 ? 9.095 -11.992 7.709 1.00 97.69 88 SER A O 1
ATOM 703 N N . LYS A 1 89 ? 7.074 -11.442 6.898 1.00 96.81 89 LYS A N 1
ATOM 704 C CA . LYS A 1 89 ? 6.720 -10.445 7.915 1.00 96.81 89 LYS A CA 1
ATOM 705 C C . LYS A 1 89 ? 5.809 -10.996 9.020 1.00 96.81 89 LYS A C 1
ATOM 707 O O . LYS A 1 89 ? 5.385 -10.221 9.872 1.00 96.81 89 LYS A O 1
ATOM 712 N N . GLY A 1 90 ? 5.473 -12.289 9.001 1.00 95.25 90 GLY A N 1
ATOM 713 C CA . GLY A 1 90 ? 4.553 -12.920 9.957 1.00 95.25 90 GLY A CA 1
ATOM 714 C C . GLY A 1 90 ? 3.114 -12.395 9.878 1.00 95.25 90 GLY A C 1
ATOM 715 O O . GLY A 1 90 ? 2.335 -12.557 10.817 1.00 95.25 90 GLY A O 1
ATOM 716 N N . LEU A 1 91 ? 2.748 -11.732 8.774 1.00 96.00 91 LEU A N 1
ATOM 717 C CA . LEU A 1 91 ? 1.427 -11.116 8.595 1.00 96.00 91 LEU A CA 1
ATOM 718 C C . LEU A 1 91 ? 0.344 -12.131 8.209 1.00 96.00 91 LEU A C 1
ATOM 720 O O . LEU A 1 91 ? -0.842 -11.792 8.255 1.00 96.00 91 LEU A O 1
ATOM 724 N N . ILE A 1 92 ? 0.774 -13.335 7.834 1.00 94.81 92 ILE A N 1
ATOM 725 C CA . ILE A 1 92 ? 0.026 -14.549 7.488 1.00 94.81 92 ILE A CA 1
ATOM 726 C C . ILE A 1 92 ? 0.874 -15.770 7.892 1.00 94.81 92 ILE A C 1
ATOM 728 O O . ILE A 1 92 ? 2.032 -15.588 8.272 1.00 94.81 92 ILE A O 1
ATOM 732 N N . GLU A 1 93 ? 0.292 -16.972 7.838 1.00 86.88 93 GLU A N 1
ATOM 733 C CA . GLU A 1 93 ? 1.030 -18.245 7.993 1.00 86.88 93 GLU A CA 1
ATOM 734 C C . GLU A 1 93 ? 1.896 -18.570 6.762 1.00 86.88 93 GLU A C 1
ATOM 736 O O . GLU A 1 93 ? 1.415 -18.397 5.608 1.00 86.88 93 GLU A O 1
#